Protein AF-A0A383AIS5-F1 (afdb_monomer_lite)

Foldseek 3Di:
DADPVPRDDPDDDDDDADLALVVRLVVVLVRQVVVCVVVVHDDQEDEAEAAADDDQQQQGCDHPVRRSSRRPNNQVSNCVSNVHHYTYD

Organism: NCBI:txid408172

Structure (mmCIF, N/CA/C/O backbone):
data_AF-A0A383AIS5-F1
#
_entry.id   AF-A0A383AIS5-F1
#
loop_
_atom_site.group_PDB
_atom_site.id
_atom_site.type_symbol
_atom_site.label_atom_id
_atom_site.label_alt_id
_atom_site.label_comp_id
_atom_site.label_asym_id
_atom_site.label_entity_id
_atom_site.label_seq_id
_atom_site.pdbx_PDB_ins_code
_atom_site.Cartn_x
_atom_site.Cartn_y
_atom_site.Cartn_z
_atom_site.occupancy
_atom_site.B_iso_or_equiv
_atom_site.auth_seq_id
_atom_site.auth_comp_id
_atom_site.auth_asym_id
_atom_site.auth_atom_id
_atom_site.pdbx_PDB_model_num
ATOM 1 N N . MET A 1 1 ? -3.080 6.464 10.138 1.00 89.69 1 MET A N 1
ATOM 2 C CA . MET A 1 1 ? -4.282 5.625 10.269 1.00 89.69 1 MET A CA 1
ATOM 3 C C . MET A 1 1 ? -5.497 6.517 10.420 1.00 89.69 1 MET A C 1
ATOM 5 O O . MET A 1 1 ? -5.392 7.553 11.066 1.00 89.69 1 MET A O 1
ATOM 9 N N . VAL A 1 2 ? -6.605 6.144 9.786 1.00 92.75 2 VAL A N 1
ATOM 10 C CA . VAL A 1 2 ? -7.876 6.867 9.883 1.00 92.75 2 VAL A CA 1
ATOM 11 C C . VAL A 1 2 ? -8.902 5.941 10.516 1.00 92.75 2 VAL A C 1
ATOM 13 O O . VAL A 1 2 ? -9.025 4.795 10.089 1.00 92.75 2 VAL A O 1
ATOM 16 N N . GLU A 1 3 ? -9.622 6.424 11.522 1.00 92.94 3 GLU A N 1
ATOM 17 C CA . GLU A 1 3 ? -10.750 5.694 12.087 1.00 92.94 3 GLU A CA 1
ATOM 18 C C . GLU A 1 3 ? -11.980 5.844 11.185 1.00 92.94 3 GLU A C 1
ATOM 20 O O . GLU A 1 3 ? -12.424 6.949 10.877 1.00 92.94 3 GLU A O 1
ATOM 25 N N . VAL A 1 4 ? -12.549 4.717 10.756 1.00 88.81 4 VAL A N 1
ATOM 26 C CA . VAL A 1 4 ? -13.609 4.691 9.733 1.00 88.81 4 VAL A CA 1
ATOM 27 C C . VAL A 1 4 ? -14.913 5.326 10.225 1.00 88.81 4 VAL A C 1
ATOM 29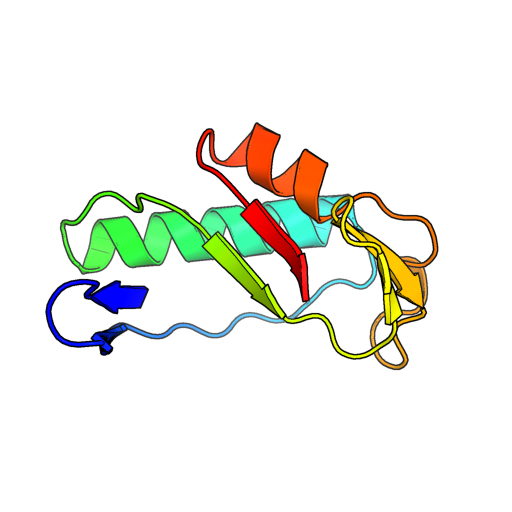 O O . VAL A 1 4 ? -15.629 5.946 9.443 1.00 88.81 4 VAL A O 1
ATOM 32 N N . ALA A 1 5 ? -15.234 5.194 11.514 1.00 90.75 5 ALA A N 1
ATOM 33 C CA . ALA A 1 5 ? -16.484 5.712 12.069 1.00 90.75 5 ALA A CA 1
ATOM 34 C C . ALA A 1 5 ? -16.520 7.250 12.125 1.00 90.75 5 ALA A C 1
ATOM 36 O O . ALA A 1 5 ? -17.580 7.853 11.962 1.00 90.75 5 ALA A O 1
ATOM 37 N N . THR A 1 6 ? -15.367 7.876 12.356 1.00 93.75 6 THR A N 1
ATOM 38 C CA . THR A 1 6 ? -15.235 9.313 12.640 1.00 93.75 6 THR A CA 1
ATOM 39 C C . THR A 1 6 ? -14.539 10.080 11.517 1.00 93.75 6 THR A C 1
ATOM 41 O O . THR A 1 6 ? -14.681 11.298 11.430 1.00 93.75 6 THR A O 1
ATOM 44 N N . ASN A 1 7 ? -13.832 9.379 10.624 1.00 91.69 7 ASN A N 1
ATOM 45 C CA . ASN A 1 7 ? -12.887 9.932 9.649 1.00 91.69 7 ASN A CA 1
ATOM 46 C C . ASN A 1 7 ? -11.741 10.731 10.293 1.00 91.69 7 ASN A C 1
ATOM 48 O O . ASN A 1 7 ? -11.148 11.605 9.656 1.00 91.69 7 ASN A O 1
ATOM 52 N N . GLU A 1 8 ? -11.414 10.440 11.552 1.00 95.44 8 GLU A N 1
ATOM 53 C CA . GLU A 1 8 ? -10.326 11.098 12.267 1.00 95.44 8 GLU A CA 1
ATOM 54 C C . GLU A 1 8 ? -8.982 10.416 11.986 1.00 95.44 8 GLU A C 1
ATOM 56 O O . GLU A 1 8 ? -8.885 9.191 11.918 1.00 95.44 8 GLU A O 1
ATOM 61 N N . VAL A 1 9 ? -7.919 11.211 11.838 1.00 95.88 9 VAL A N 1
ATOM 62 C CA . VAL A 1 9 ? -6.549 10.689 11.770 1.00 95.88 9 VAL A CA 1
ATOM 63 C C . VAL A 1 9 ? -6.074 10.382 13.188 1.00 95.88 9 VAL A C 1
ATOM 65 O O . VAL A 1 9 ? -5.703 11.294 13.921 1.00 95.88 9 VAL A O 1
ATOM 68 N N . VAL A 1 10 ? -6.047 9.101 13.549 1.00 95.75 10 VAL A N 1
ATOM 69 C CA . VAL A 1 10 ? -5.691 8.637 14.904 1.00 95.75 10 VAL A CA 1
ATOM 70 C C . VAL A 1 10 ? -4.191 8.397 15.105 1.00 95.75 10 VAL A C 1
ATOM 72 O O . VAL A 1 10 ? -3.720 8.388 16.236 1.00 95.75 10 VAL A O 1
ATOM 75 N N . ASP A 1 11 ? -3.426 8.222 14.022 1.00 96.38 11 ASP A N 1
ATOM 76 C CA . ASP A 1 11 ? -1.959 8.119 14.070 1.00 96.38 11 ASP A CA 1
ATOM 77 C C . ASP A 1 11 ? -1.328 8.487 12.714 1.00 96.38 11 ASP A C 1
ATOM 79 O O . ASP A 1 11 ? -1.975 8.385 11.661 1.00 96.38 11 ASP A O 1
ATOM 83 N N . ARG A 1 12 ? -0.059 8.901 12.712 1.00 96.44 12 ARG A N 1
ATOM 84 C CA . ARG A 1 12 ? 0.719 9.251 11.520 1.00 96.44 12 ARG A CA 1
ATOM 85 C C . ARG A 1 12 ? 2.190 8.901 11.712 1.00 96.44 12 ARG A C 1
ATOM 87 O O . ARG A 1 12 ? 2.797 9.243 12.717 1.00 96.44 12 ARG A O 1
ATOM 94 N N . GLU A 1 13 ? 2.785 8.371 10.652 1.00 95.69 13 GLU A N 1
ATOM 95 C CA . GLU A 1 13 ? 4.220 8.133 10.560 1.00 95.69 13 GLU A CA 1
ATOM 96 C C . GLU A 1 13 ? 4.747 8.555 9.188 1.00 95.69 13 GLU A C 1
ATOM 98 O O . GLU A 1 13 ? 3.988 8.645 8.221 1.00 95.69 13 GLU A O 1
ATOM 103 N N . VAL A 1 14 ? 6.043 8.859 9.121 1.00 95.44 14 VAL A N 1
ATOM 104 C CA . VAL A 1 14 ? 6.737 9.242 7.893 1.00 95.44 14 VAL A CA 1
ATOM 105 C C . VAL A 1 14 ? 8.030 8.446 7.798 1.00 95.44 14 VAL A C 1
ATOM 107 O O . VAL A 1 14 ? 8.798 8.396 8.754 1.00 95.44 14 VAL A O 1
ATOM 110 N N . SER A 1 15 ? 8.284 7.884 6.619 1.00 94.62 15 SER A N 1
ATOM 111 C CA . SER A 1 15 ? 9.554 7.256 6.262 1.00 94.62 15 SER A CA 1
ATOM 112 C C . SER A 1 15 ? 10.034 7.776 4.907 1.00 94.62 15 SER A C 1
ATOM 114 O O . SER A 1 15 ? 9.253 8.325 4.123 1.00 94.62 15 SER A O 1
ATOM 116 N N . SER A 1 16 ? 11.328 7.626 4.635 1.00 91.88 16 SER A N 1
ATOM 117 C CA . SER A 1 16 ? 11.899 7.873 3.312 1.00 91.88 16 SER A CA 1
ATOM 118 C C . SER A 1 16 ? 11.334 6.883 2.295 1.00 91.88 16 SER A C 1
ATOM 120 O O . SER A 1 16 ? 11.211 5.697 2.592 1.00 91.88 16 SER A O 1
ATOM 122 N N . SER A 1 17 ? 11.045 7.352 1.084 1.00 86.50 17 SER A N 1
ATOM 123 C CA . SER A 1 17 ? 10.665 6.481 -0.031 1.00 86.50 17 SER A CA 1
ATOM 124 C C . SER A 1 17 ? 11.898 5.998 -0.794 1.00 86.50 17 SER A C 1
ATOM 126 O O . SER A 1 17 ? 12.869 6.737 -0.961 1.00 86.50 17 SER A O 1
ATOM 128 N N . SER A 1 18 ? 11.838 4.751 -1.259 1.00 89.31 18 SER A N 1
ATOM 129 C CA . SER A 1 18 ? 12.748 4.210 -2.268 1.00 89.31 18 SER A CA 1
ATOM 130 C C . SER A 1 18 ? 12.125 4.368 -3.654 1.00 89.31 18 SER A C 1
ATOM 132 O O . SER A 1 18 ? 10.906 4.274 -3.793 1.00 89.31 18 SER A O 1
ATOM 134 N N . ASP A 1 19 ? 12.962 4.570 -4.671 1.00 88.94 19 ASP A N 1
ATOM 135 C CA . ASP A 1 19 ? 12.556 4.498 -6.083 1.00 88.94 19 ASP A CA 1
ATOM 136 C C . ASP A 1 19 ? 12.583 3.054 -6.632 1.00 88.94 19 ASP A C 1
ATOM 138 O O . ASP A 1 19 ? 12.250 2.792 -7.784 1.00 88.94 19 ASP A O 1
ATOM 142 N N . ASP A 1 20 ? 12.974 2.095 -5.791 1.00 94.56 20 ASP A N 1
ATOM 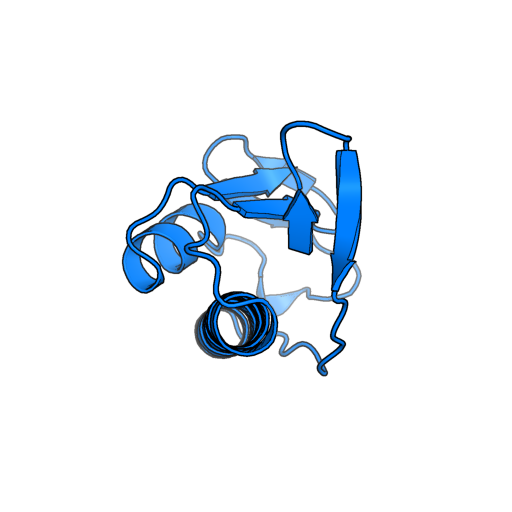143 C CA . ASP A 1 20 ? 12.862 0.664 -6.057 1.00 94.56 20 ASP A CA 1
ATOM 144 C C . ASP A 1 20 ? 11.514 0.137 -5.545 1.00 94.56 20 ASP A C 1
ATOM 146 O O . ASP A 1 20 ? 11.204 0.251 -4.356 1.00 94.56 20 ASP A O 1
ATOM 150 N N . GLY A 1 21 ? 10.719 -0.437 -6.450 1.00 94.12 21 GLY A N 1
ATOM 151 C CA . GLY A 1 21 ? 9.359 -0.905 -6.176 1.00 94.12 21 GLY A CA 1
ATOM 152 C C . GLY A 1 21 ? 9.255 -1.887 -5.002 1.00 94.12 21 GLY A C 1
ATOM 153 O O . GLY A 1 21 ? 8.514 -1.594 -4.063 1.00 94.12 21 GLY A O 1
ATOM 154 N N . PRO A 1 22 ? 9.995 -3.010 -5.003 1.00 96.19 22 PRO A N 1
ATOM 155 C CA . PRO A 1 22 ? 9.987 -3.964 -3.893 1.00 96.19 22 PRO A CA 1
ATOM 156 C C . PRO A 1 22 ? 10.370 -3.330 -2.550 1.00 96.19 22 PRO A C 1
ATOM 158 O O . PRO A 1 22 ? 9.635 -3.457 -1.573 1.00 96.19 22 PRO A O 1
ATOM 161 N N . THR A 1 23 ? 11.456 -2.551 -2.511 1.00 96.69 23 THR A N 1
ATOM 162 C CA . THR A 1 23 ? 11.883 -1.854 -1.284 1.00 96.69 23 THR A CA 1
ATOM 163 C C . THR A 1 23 ? 10.812 -0.880 -0.779 1.00 96.69 23 THR A C 1
ATOM 165 O O . THR A 1 23 ? 10.618 -0.706 0.430 1.00 96.69 23 THR A O 1
ATOM 168 N N . LEU A 1 24 ? 10.105 -0.213 -1.695 1.00 95.94 24 LEU A N 1
ATOM 169 C CA . LEU A 1 24 ? 9.006 0.677 -1.345 1.00 95.94 24 LEU A CA 1
ATOM 170 C C . LEU A 1 24 ? 7.818 -0.097 -0.762 1.00 95.94 24 LEU A C 1
ATOM 172 O O . LEU A 1 24 ? 7.253 0.354 0.233 1.00 95.94 24 LEU A O 1
ATOM 176 N N . VAL A 1 25 ? 7.461 -1.250 -1.332 1.00 97.62 25 VAL A N 1
ATOM 177 C CA . VAL A 1 25 ? 6.395 -2.118 -0.805 1.00 97.62 25 VAL A CA 1
ATOM 178 C C . VAL A 1 25 ? 6.718 -2.561 0.618 1.00 97.62 25 VAL A C 1
ATOM 180 O O . VAL A 1 25 ? 5.882 -2.373 1.500 1.00 97.62 25 VAL A O 1
ATOM 183 N N . ASP A 1 26 ? 7.943 -3.024 0.873 1.00 97.75 26 ASP A N 1
ATOM 184 C CA . ASP A 1 26 ? 8.386 -3.400 2.221 1.00 97.75 26 ASP A CA 1
ATOM 185 C C . ASP A 1 26 ? 8.287 -2.220 3.197 1.00 97.75 26 ASP A C 1
ATOM 187 O O . ASP A 1 26 ? 7.818 -2.353 4.329 1.00 97.75 26 ASP A O 1
ATOM 191 N N . THR A 1 27 ? 8.695 -1.029 2.756 1.00 97.56 27 THR A N 1
ATOM 192 C CA . THR A 1 27 ? 8.620 0.186 3.579 1.00 97.56 27 THR A CA 1
ATOM 193 C C . THR A 1 27 ? 7.170 0.536 3.920 1.00 97.56 27 THR A C 1
ATOM 195 O O . THR A 1 27 ? 6.861 0.827 5.075 1.00 97.56 27 THR A O 1
ATOM 198 N N . LEU A 1 28 ? 6.267 0.489 2.938 1.00 97.38 28 LEU A N 1
ATOM 199 C CA . LEU A 1 28 ? 4.846 0.779 3.133 1.00 97.38 28 LEU A CA 1
ATOM 200 C C . LEU A 1 28 ? 4.174 -0.267 4.026 1.00 97.38 28 LEU A C 1
ATOM 202 O O . LEU A 1 28 ? 3.411 0.106 4.916 1.00 97.38 28 LEU A O 1
ATOM 206 N N . ALA A 1 29 ? 4.478 -1.550 3.831 1.00 97.81 29 ALA A N 1
ATOM 207 C CA . ALA A 1 29 ? 3.922 -2.624 4.641 1.00 97.81 29 ALA A CA 1
ATOM 208 C C . ALA A 1 29 ? 4.316 -2.468 6.118 1.00 97.81 29 ALA A C 1
ATOM 210 O O . ALA A 1 29 ? 3.456 -2.508 6.999 1.00 97.81 29 ALA A O 1
ATOM 211 N N . ASN A 1 30 ? 5.592 -2.173 6.385 1.00 97.50 30 ASN A N 1
ATOM 212 C CA . ASN A 1 30 ? 6.085 -1.921 7.740 1.00 97.50 30 ASN A CA 1
ATOM 213 C C . ASN A 1 30 ? 5.409 -0.710 8.401 1.00 97.50 30 ASN A C 1
ATOM 215 O O . ASN A 1 30 ? 5.069 -0.770 9.582 1.00 97.50 30 ASN A O 1
ATOM 219 N N . LEU A 1 31 ? 5.164 0.371 7.651 1.00 97.44 31 LEU A N 1
ATOM 220 C CA . LEU A 1 31 ? 4.426 1.530 8.165 1.00 97.44 31 LEU A CA 1
ATOM 221 C C . LEU A 1 31 ? 2.985 1.170 8.541 1.00 97.44 31 LEU A C 1
ATOM 223 O O . LEU A 1 31 ? 2.488 1.616 9.574 1.00 97.44 31 LEU A O 1
ATOM 227 N N . VAL A 1 32 ? 2.303 0.372 7.717 1.00 97.44 32 VAL A N 1
ATOM 228 C CA . VAL A 1 32 ? 0.923 -0.056 7.986 1.00 97.44 32 VAL A CA 1
ATOM 229 C C . VAL A 1 32 ? 0.854 -0.922 9.244 1.00 97.44 32 VAL A C 1
ATOM 231 O O . VAL A 1 32 ? 0.029 -0.643 10.114 1.00 97.44 32 VAL A O 1
ATOM 234 N N . VAL A 1 33 ? 1.744 -1.911 9.373 1.00 96.38 33 VAL A N 1
ATOM 235 C CA . VAL A 1 33 ? 1.834 -2.766 10.569 1.00 96.38 33 VAL A CA 1
ATOM 236 C C . VAL A 1 33 ? 2.137 -1.924 11.811 1.00 96.38 33 VAL A C 1
ATOM 238 O O . VAL A 1 33 ? 1.411 -2.006 12.798 1.00 96.38 33 VAL A O 1
ATOM 241 N N . GLY A 1 34 ? 3.128 -1.030 11.737 1.00 96.94 34 GLY A N 1
ATOM 242 C CA . GLY A 1 34 ? 3.501 -0.164 12.858 1.00 96.94 34 GLY A CA 1
ATOM 243 C C . GLY A 1 34 ? 2.373 0.764 13.324 1.00 96.94 34 GLY A C 1
ATOM 244 O O . GLY A 1 34 ? 2.206 0.977 14.526 1.00 96.94 34 GLY A O 1
ATOM 245 N N . LEU A 1 35 ? 1.566 1.292 12.398 1.00 96.75 35 LEU A N 1
ATOM 246 C CA . LEU A 1 35 ? 0.376 2.087 12.725 1.00 96.75 35 LEU A CA 1
ATOM 247 C C . LEU A 1 35 ? -0.699 1.249 13.440 1.00 96.75 35 LEU A C 1
ATOM 249 O O . LEU A 1 35 ? -1.314 1.730 14.395 1.00 96.75 35 LEU A O 1
ATOM 253 N N . GLY A 1 36 ? -0.929 0.012 12.993 1.00 95.62 36 GLY A N 1
ATOM 254 C CA . GLY A 1 36 ? -1.867 -0.910 13.642 1.00 95.62 36 GLY A CA 1
ATOM 255 C C . GLY A 1 36 ? -1.433 -1.251 15.068 1.00 95.62 36 GLY A C 1
ATOM 256 O O . GLY A 1 36 ? -2.199 -1.068 16.016 1.00 95.62 36 GLY A O 1
ATOM 257 N N . ASP A 1 37 ? -0.162 -1.620 15.240 1.00 95.94 37 ASP A N 1
ATOM 258 C CA . ASP A 1 37 ? 0.411 -1.990 16.537 1.00 95.94 37 ASP A CA 1
ATOM 259 C C . ASP A 1 37 ? 0.327 -0.853 17.564 1.00 95.94 37 ASP A C 1
ATOM 261 O O . ASP A 1 37 ? -0.063 -1.071 18.713 1.00 95.94 37 ASP A O 1
ATOM 265 N N . ARG A 1 38 ? 0.651 0.387 17.168 1.00 95.50 38 ARG A N 1
ATOM 266 C CA . ARG A 1 38 ? 0.615 1.546 18.080 1.00 95.50 38 ARG A CA 1
ATOM 267 C C . ARG A 1 38 ? -0.788 1.957 18.490 1.00 95.50 38 ARG A C 1
ATOM 269 O O . ARG A 1 38 ? -0.976 2.470 19.591 1.00 95.50 38 ARG A O 1
ATOM 276 N N . THR A 1 39 ? -1.756 1.774 17.601 1.00 93.69 39 THR A N 1
ATOM 277 C CA . THR A 1 39 ? -3.151 2.126 17.875 1.00 93.69 39 THR A CA 1
ATOM 278 C C . THR A 1 39 ? -3.919 0.978 18.525 1.00 93.69 39 THR A C 1
ATOM 280 O O . THR A 1 39 ? -5.014 1.213 19.028 1.00 93.69 39 THR A O 1
ATOM 283 N N . GLY A 1 40 ? -3.367 -0.241 18.538 1.00 93.19 40 GLY A N 1
ATOM 284 C CA . GLY A 1 40 ? -4.045 -1.443 19.021 1.00 93.19 40 GLY A CA 1
ATOM 285 C C . GLY A 1 40 ? -5.192 -1.899 18.116 1.00 93.19 40 GLY A C 1
ATOM 286 O O . GLY A 1 40 ? -6.100 -2.582 18.590 1.00 93.19 40 GLY A O 1
ATOM 287 N N . HIS A 1 41 ? -5.178 -1.505 16.840 1.00 91.06 41 HIS A N 1
ATOM 288 C CA . HIS A 1 41 ? -6.235 -1.797 15.876 1.00 91.06 41 HIS A CA 1
ATOM 289 C C . HIS A 1 41 ? -5.708 -2.603 14.688 1.00 91.06 41 HIS A C 1
ATOM 291 O O . HIS A 1 41 ? -4.592 -2.401 14.215 1.00 91.06 41 HIS A O 1
ATOM 297 N N . GLU A 1 42 ? -6.562 -3.468 14.150 1.00 91.94 42 GLU A N 1
ATOM 298 C CA . GLU A 1 42 ? -6.312 -4.142 12.879 1.00 91.94 42 GLU A CA 1
ATOM 299 C C . GLU A 1 42 ? -6.648 -3.208 11.707 1.00 91.94 42 GLU A C 1
ATOM 301 O O . GLU A 1 42 ? -7.675 -2.521 11.702 1.00 91.94 42 GLU A O 1
ATOM 306 N N . VAL A 1 43 ? -5.780 -3.171 10.696 1.00 96.12 43 VAL A N 1
ATOM 307 C CA . VAL A 1 43 ? -5.992 -2.352 9.498 1.00 96.12 43 VAL A CA 1
ATOM 308 C C . VAL A 1 43 ? -6.886 -3.113 8.526 1.00 96.12 43 VAL A C 1
ATOM 310 O O . VAL A 1 43 ? -6.480 -4.127 7.982 1.00 96.12 43 VAL A O 1
ATOM 313 N N . ALA A 1 44 ? -8.092 -2.608 8.264 1.00 96.62 44 ALA A N 1
ATOM 314 C CA . ALA A 1 44 ? -9.051 -3.297 7.394 1.00 96.62 44 ALA A CA 1
ATOM 315 C C . ALA A 1 44 ? -8.799 -3.101 5.884 1.00 96.62 44 ALA A C 1
ATOM 317 O O . ALA A 1 44 ? -9.252 -3.911 5.079 1.00 96.62 44 ALA A O 1
ATOM 318 N N . ALA A 1 45 ? -8.146 -2.004 5.486 1.00 97.38 45 ALA A N 1
ATOM 319 C CA . ALA A 1 45 ? -7.843 -1.664 4.093 1.00 97.38 45 ALA A CA 1
ATOM 320 C C . ALA A 1 45 ? -6.801 -0.536 4.013 1.00 97.38 45 ALA A C 1
ATOM 322 O O . ALA A 1 45 ? -6.618 0.221 4.970 1.00 97.38 45 ALA A O 1
ATOM 323 N N . VAL A 1 46 ? -6.176 -0.373 2.843 1.00 97.81 46 VAL A N 1
ATOM 324 C CA . VAL A 1 46 ? -5.216 0.704 2.562 1.00 97.81 46 VAL A CA 1
ATOM 325 C C . VAL A 1 46 ? -5.626 1.493 1.319 1.00 97.81 46 VAL A C 1
ATOM 327 O O . VAL A 1 46 ? -5.844 0.940 0.242 1.00 97.81 46 VAL A O 1
ATOM 330 N N . GLY A 1 47 ? -5.685 2.817 1.462 1.00 96.56 47 GLY A N 1
ATOM 331 C CA . GLY A 1 47 ? -5.699 3.752 0.339 1.00 96.56 47 GLY A CA 1
ATOM 332 C C . GLY A 1 47 ? -4.300 4.321 0.123 1.00 96.56 47 GLY A C 1
ATOM 333 O O . GLY A 1 47 ? -3.735 4.912 1.044 1.00 96.56 47 GLY A O 1
ATOM 334 N N . LEU A 1 48 ? -3.749 4.154 -1.077 1.00 95.94 48 LEU A N 1
ATOM 335 C CA . LEU A 1 48 ? -2.424 4.639 -1.451 1.00 95.94 48 LEU A CA 1
ATOM 336 C C . LEU A 1 48 ? -2.540 5.744 -2.503 1.00 95.94 48 LEU A C 1
ATOM 338 O O . LEU A 1 48 ? -2.950 5.496 -3.633 1.00 95.94 48 LEU A O 1
ATOM 342 N N . GLY A 1 49 ? -2.139 6.958 -2.135 1.00 93.25 49 GLY A N 1
ATOM 343 C CA . GLY A 1 49 ? -1.975 8.049 -3.092 1.00 93.25 49 GLY A CA 1
ATOM 344 C C . GLY A 1 49 ? -0.583 8.017 -3.714 1.00 93.25 49 GLY A C 1
ATOM 345 O O . GLY A 1 49 ? 0.408 8.041 -2.979 1.00 93.25 49 GLY A O 1
ATOM 346 N N . VAL A 1 50 ? -0.492 8.009 -5.044 1.00 90.62 50 VAL A N 1
ATOM 347 C CA . VAL A 1 50 ? 0.788 8.122 -5.760 1.00 90.62 50 VAL A CA 1
ATOM 348 C C . VAL A 1 50 ? 0.796 9.417 -6.558 1.00 90.62 50 VAL A C 1
ATOM 350 O O . VAL A 1 50 ? -0.044 9.641 -7.423 1.00 90.62 50 VAL A O 1
ATOM 353 N N . ALA A 1 51 ? 1.778 10.283 -6.304 1.00 89.75 51 ALA A N 1
ATOM 354 C CA . ALA A 1 51 ? 1.973 11.455 -7.148 1.00 89.75 51 ALA A CA 1
ATOM 355 C C . ALA A 1 51 ? 2.320 10.993 -8.571 1.00 89.75 51 ALA A C 1
ATOM 357 O O . ALA A 1 51 ? 3.352 10.359 -8.772 1.00 89.75 51 ALA A O 1
ATOM 358 N N . GLY A 1 52 ? 1.472 11.313 -9.548 1.00 89.25 52 GLY A N 1
ATOM 359 C CA . GLY A 1 52 ? 1.665 10.923 -10.942 1.00 89.25 52 GLY A CA 1
ATOM 360 C C . GLY A 1 52 ? 0.418 10.293 -11.554 1.00 89.25 52 GLY A C 1
ATOM 361 O O . GLY A 1 52 ? -0.699 10.709 -11.261 1.00 89.25 52 GLY A O 1
ATOM 362 N N . LEU A 1 53 ? 0.623 9.330 -12.452 1.00 90.00 53 LEU A N 1
ATOM 363 C CA . LEU A 1 53 ? -0.440 8.596 -13.128 1.00 90.00 53 LEU A CA 1
ATOM 364 C C . LEU A 1 53 ? -0.373 7.125 -12.726 1.00 90.00 53 LEU A C 1
ATOM 366 O O . LEU A 1 53 ? 0.552 6.412 -13.120 1.00 90.00 53 LEU A O 1
ATOM 370 N N . ALA A 1 54 ? -1.385 6.667 -11.999 1.00 91.62 54 ALA A N 1
ATOM 371 C CA . ALA A 1 54 ? -1.617 5.259 -11.716 1.00 91.62 54 ALA A CA 1
ATOM 372 C C . ALA A 1 54 ? -2.883 4.776 -12.435 1.00 91.62 54 ALA A C 1
ATOM 374 O O . ALA A 1 54 ? -3.858 5.511 -12.596 1.00 91.62 54 ALA A O 1
ATOM 375 N N . HIS A 1 55 ? -2.869 3.530 -12.894 1.00 92.44 55 HIS A N 1
ATOM 376 C CA . HIS A 1 55 ? -4.071 2.866 -13.378 1.00 92.44 55 HIS A CA 1
ATOM 377 C C . HIS A 1 55 ? -4.856 2.283 -12.200 1.00 92.44 55 HIS A C 1
ATOM 379 O O . HIS A 1 55 ? -4.275 1.852 -11.207 1.00 92.44 55 HIS A O 1
ATOM 385 N N . ARG A 1 56 ? -6.178 2.151 -12.354 1.00 90.25 56 ARG A N 1
ATOM 386 C CA . ARG A 1 56 ? -7.082 1.518 -11.370 1.00 90.25 56 ARG A CA 1
ATOM 387 C C . ARG A 1 56 ? -6.704 0.086 -10.963 1.00 90.25 56 ARG A C 1
ATOM 389 O O . ARG A 1 56 ? -7.234 -0.421 -9.988 1.00 90.25 56 ARG A O 1
ATOM 396 N N . SER A 1 57 ? -5.829 -0.581 -11.719 1.00 91.88 57 SER A N 1
ATOM 397 C CA . SER A 1 57 ? -5.266 -1.886 -11.343 1.00 91.88 57 SER A CA 1
ATOM 398 C C . SER A 1 57 ? -4.177 -1.791 -10.271 1.00 91.88 57 SER A C 1
ATOM 400 O O . SER A 1 57 ? -3.654 -2.823 -9.873 1.00 91.88 57 SER A O 1
ATOM 402 N N . GLY A 1 58 ? -3.781 -0.584 -9.859 1.00 93.06 58 GLY A N 1
ATOM 403 C CA . GLY A 1 58 ? -2.674 -0.360 -8.933 1.00 93.06 58 GLY A CA 1
ATOM 404 C C . GLY A 1 58 ? -1.291 -0.360 -9.585 1.00 93.06 58 GLY A C 1
ATOM 405 O O . GLY A 1 58 ? -0.299 -0.486 -8.878 1.00 93.06 58 GLY A O 1
ATOM 406 N N . VAL A 1 59 ? -1.211 -0.227 -10.915 1.00 95.88 59 VAL A N 1
ATOM 407 C CA . VAL A 1 59 ? 0.061 -0.091 -11.648 1.00 95.88 59 VAL A CA 1
ATOM 408 C C . VAL A 1 59 ? 0.387 1.386 -11.833 1.00 95.88 59 VAL A C 1
ATOM 410 O O . VAL A 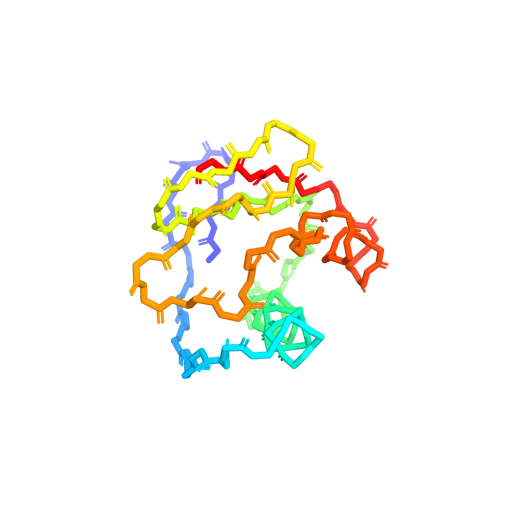1 59 ? 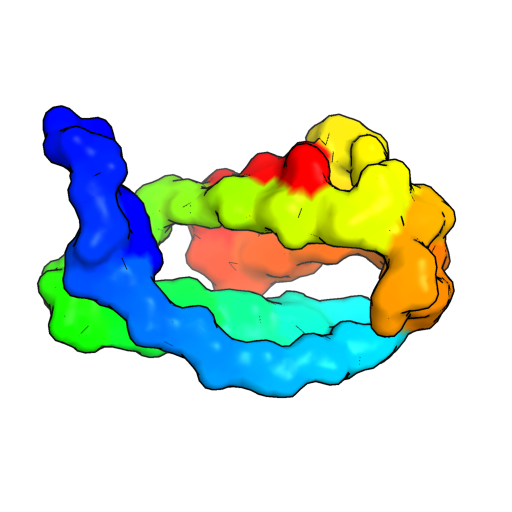-0.447 2.141 -12.339 1.00 95.88 59 VAL A O 1
ATOM 413 N N . VAL A 1 60 ? 1.600 1.795 -11.467 1.00 93.81 60 VAL A N 1
ATOM 414 C CA . VAL A 1 60 ? 2.082 3.166 -11.677 1.00 93.81 60 VAL A CA 1
ATOM 415 C C . VAL A 1 60 ? 2.583 3.290 -13.112 1.00 93.81 60 VAL A C 1
ATOM 417 O O . VAL A 1 60 ? 3.519 2.612 -13.508 1.00 93.81 60 VAL A O 1
ATOM 420 N N . HIS A 1 61 ? 1.978 4.149 -13.926 1.00 92.75 61 HIS A N 1
ATOM 421 C CA . HIS A 1 61 ? 2.483 4.440 -15.272 1.00 92.75 61 HIS A CA 1
ATOM 422 C C . HIS A 1 61 ? 3.580 5.500 -15.241 1.00 92.75 61 HIS A C 1
ATOM 424 O O . HIS A 1 61 ? 4.545 5.428 -16.002 1.00 92.75 61 HIS A O 1
ATOM 430 N N . TYR A 1 62 ? 3.432 6.481 -14.357 1.00 91.69 62 TYR A N 1
ATOM 431 C CA . TYR A 1 62 ? 4.358 7.593 -14.226 1.00 91.69 62 TYR A CA 1
ATOM 432 C C . TYR A 1 62 ? 4.326 8.143 -12.802 1.00 91.69 62 TYR A C 1
ATOM 434 O O . TYR A 1 62 ? 3.246 8.325 -12.249 1.00 91.69 62 TYR A O 1
ATOM 442 N N . SER A 1 63 ? 5.491 8.474 -12.249 1.00 91.00 63 SER A N 1
ATOM 443 C CA . SER A 1 63 ? 5.628 9.270 -11.029 1.00 91.00 63 SER A CA 1
ATOM 444 C C . SER A 1 63 ? 6.791 10.249 -11.207 1.00 91.00 63 SER A C 1
ATOM 446 O O . SER A 1 63 ? 7.892 9.814 -11.547 1.00 91.00 63 SER A O 1
ATOM 448 N N . PRO A 1 64 ? 6.590 11.565 -11.002 1.00 89.06 64 PRO A N 1
ATOM 449 C CA . PRO A 1 64 ? 7.651 12.554 -11.178 1.00 89.06 64 PRO A CA 1
ATOM 450 C C . PRO A 1 64 ? 8.765 12.412 -10.137 1.00 89.06 64 PRO A C 1
ATOM 452 O O . PRO A 1 64 ? 9.900 12.786 -10.412 1.00 89.06 64 PRO A O 1
ATOM 455 N N . ASN A 1 65 ? 8.443 11.883 -8.954 1.00 89.25 65 ASN A N 1
ATOM 456 C CA . ASN A 1 65 ? 9.383 11.769 -7.838 1.00 89.25 65 ASN A CA 1
ATOM 457 C C . ASN A 1 65 ? 9.960 10.358 -7.687 1.00 89.25 65 ASN A C 1
ATOM 459 O O . ASN A 1 65 ? 10.950 10.197 -6.984 1.00 89.25 65 ASN A O 1
ATOM 463 N N . LEU A 1 66 ? 9.330 9.359 -8.314 1.00 89.62 66 LEU A N 1
ATOM 464 C CA . LEU A 1 66 ? 9.721 7.951 -8.247 1.00 89.62 66 LEU A CA 1
ATOM 465 C C . LEU A 1 66 ? 9.706 7.333 -9.664 1.00 89.62 66 LEU A C 1
ATOM 467 O O . LEU A 1 66 ? 8.801 6.559 -9.999 1.00 89.62 66 LEU A O 1
ATOM 471 N N . PRO A 1 67 ? 10.636 7.738 -10.552 1.00 90.00 67 PRO A N 1
ATOM 472 C CA . PRO A 1 67 ? 10.657 7.288 -11.944 1.00 90.00 67 PRO A CA 1
ATOM 473 C C . PRO A 1 67 ? 10.883 5.774 -12.109 1.00 90.00 67 PRO A C 1
ATOM 475 O O . PRO A 1 67 ? 10.411 5.204 -13.095 1.00 90.00 67 PRO A O 1
ATOM 478 N N . GLY A 1 68 ? 11.545 5.113 -11.157 1.00 92.06 68 GLY A N 1
ATOM 479 C CA . GLY A 1 68 ? 11.750 3.664 -11.107 1.00 92.06 68 GLY A CA 1
ATOM 480 C C . GLY A 1 68 ? 10.468 2.850 -10.912 1.00 92.06 68 GLY A C 1
ATOM 481 O O . GLY A 1 68 ? 10.453 1.655 -11.199 1.00 92.06 68 GLY A O 1
ATOM 482 N N . LEU A 1 69 ? 9.356 3.490 -10.531 1.00 92.44 69 LEU A N 1
ATOM 483 C CA . LEU A 1 69 ? 8.050 2.833 -10.415 1.00 92.44 69 LEU A CA 1
ATOM 484 C C . LEU A 1 69 ? 7.279 2.723 -11.733 1.00 92.44 69 LEU A C 1
ATOM 486 O O . LEU A 1 69 ? 6.177 2.177 -11.740 1.00 92.44 69 LEU A O 1
ATOM 490 N N . SER A 1 70 ? 7.788 3.247 -12.850 1.00 93.62 70 SER A N 1
ATOM 491 C CA . SER A 1 70 ? 7.065 3.152 -14.122 1.00 93.62 70 SER A CA 1
ATOM 492 C C . SER A 1 70 ? 6.862 1.687 -14.537 1.00 93.62 70 SER A C 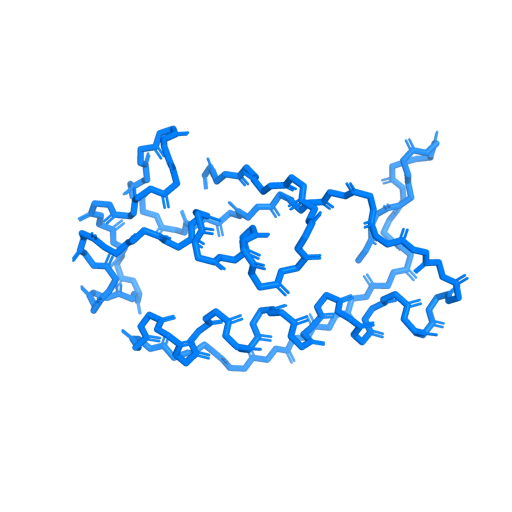1
ATOM 494 O O . SER A 1 70 ? 7.809 0.927 -14.715 1.00 93.62 70 SER A O 1
ATOM 496 N N . GLY A 1 71 ? 5.599 1.287 -14.680 1.00 93.94 71 GLY A N 1
ATOM 497 C CA . GLY A 1 71 ? 5.168 -0.085 -14.942 1.00 93.94 71 GLY A CA 1
ATOM 498 C C . GLY A 1 71 ? 5.067 -0.977 -13.700 1.00 93.94 71 GLY A C 1
ATOM 499 O O . GLY A 1 71 ? 4.627 -2.119 -13.832 1.00 93.94 71 GLY A O 1
ATOM 500 N N . PHE A 1 72 ? 5.427 -0.491 -12.509 1.00 96.56 72 PHE A N 1
ATOM 501 C CA . PHE A 1 72 ? 5.457 -1.302 -11.294 1.00 96.56 72 PHE A CA 1
ATOM 502 C C . PHE A 1 72 ? 4.045 -1.502 -10.696 1.00 96.56 72 PHE A C 1
ATOM 504 O O . PHE A 1 72 ? 3.304 -0.522 -10.523 1.00 96.56 72 PHE A O 1
ATOM 511 N N . PRO A 1 73 ? 3.645 -2.746 -10.361 1.00 96.81 73 PRO A N 1
ATOM 512 C CA . PRO A 1 73 ? 2.326 -3.071 -9.816 1.00 96.81 73 PRO A CA 1
ATOM 513 C C . PRO A 1 73 ? 2.243 -2.860 -8.293 1.00 96.81 73 PRO A C 1
ATOM 515 O O . PRO A 1 73 ? 1.936 -3.786 -7.549 1.00 96.81 73 PRO A O 1
ATOM 518 N N . ILE A 1 74 ? 2.471 -1.633 -7.814 1.00 96.31 74 ILE A N 1
ATOM 519 C CA . ILE A 1 74 ? 2.540 -1.338 -6.369 1.00 96.31 74 ILE A CA 1
ATOM 520 C C . ILE A 1 74 ? 1.286 -1.748 -5.581 1.00 96.31 74 ILE A C 1
ATOM 522 O O . ILE A 1 74 ? 1.400 -2.192 -4.444 1.00 96.31 74 ILE A O 1
ATOM 526 N N . GLY A 1 75 ? 0.093 -1.610 -6.168 1.00 97.31 75 GLY A N 1
ATOM 527 C CA . GLY A 1 75 ? -1.164 -1.980 -5.513 1.00 97.31 75 GLY A CA 1
ATOM 528 C C . GLY A 1 75 ? -1.259 -3.485 -5.233 1.00 97.31 75 GLY A C 1
ATOM 529 O O . GLY A 1 75 ? -1.390 -3.858 -4.069 1.00 97.31 75 GLY A O 1
ATOM 530 N N . PRO A 1 76 ? -1.180 -4.350 -6.265 1.00 98.00 76 PRO A N 1
ATOM 531 C CA . PRO A 1 76 ? -1.163 -5.802 -6.089 1.00 98.00 76 PRO A CA 1
ATOM 532 C C . PRO A 1 76 ? -0.067 -6.310 -5.146 1.00 98.00 76 PRO A C 1
ATOM 534 O O . PRO A 1 76 ? -0.374 -7.109 -4.268 1.00 98.00 76 PRO A O 1
ATOM 537 N N . GLU A 1 77 ? 1.165 -5.813 -5.280 1.00 98.25 77 GLU A N 1
ATOM 538 C CA . GLU A 1 77 ? 2.302 -6.226 -4.438 1.00 98.25 77 GLU A CA 1
ATOM 539 C C . GLU A 1 77 ? 2.061 -5.879 -2.961 1.00 98.25 77 GLU A C 1
ATOM 541 O O . GLU A 1 77 ? 2.240 -6.708 -2.071 1.00 98.25 77 GLU A O 1
ATOM 546 N N . LEU A 1 78 ? 1.572 -4.666 -2.682 1.00 98.06 78 LEU A N 1
ATOM 547 C CA . LEU A 1 78 ? 1.261 -4.248 -1.316 1.00 98.06 78 LEU A CA 1
ATOM 548 C C . LEU A 1 78 ? 0.055 -5.003 -0.739 1.00 98.06 78 LEU A C 1
ATOM 550 O O . LEU A 1 78 ? 0.030 -5.309 0.452 1.00 98.06 78 LEU A O 1
ATOM 554 N N . GLN A 1 79 ? -0.940 -5.319 -1.571 1.00 98.38 79 GLN A N 1
ATOM 555 C CA . GLN A 1 79 ? -2.087 -6.128 -1.163 1.00 98.38 79 GLN A CA 1
ATOM 556 C C . GLN A 1 79 ? -1.665 -7.551 -0.796 1.00 98.38 79 GLN A C 1
ATOM 558 O O . GLN A 1 79 ? -2.158 -8.091 0.192 1.00 98.38 79 GLN A O 1
ATOM 563 N N . GLU A 1 80 ? -0.761 -8.152 -1.569 1.00 98.12 80 GLU A N 1
ATOM 564 C CA . GLU A 1 80 ? -0.198 -9.466 -1.260 1.00 98.12 80 GLU A CA 1
ATOM 565 C C . GLU A 1 80 ? 0.590 -9.437 0.054 1.00 98.12 80 GLU A C 1
ATOM 567 O O . GLU A 1 80 ? 0.373 -10.292 0.910 1.00 98.12 80 GLU A O 1
ATOM 572 N N . ALA A 1 81 ? 1.425 -8.413 0.257 1.00 97.88 81 ALA A N 1
ATOM 573 C CA . ALA A 1 81 ? 2.224 -8.265 1.470 1.00 97.88 81 ALA A CA 1
ATOM 574 C C . ALA A 1 81 ? 1.380 -8.072 2.746 1.00 97.88 81 ALA A C 1
ATOM 576 O O . ALA A 1 81 ? 1.757 -8.554 3.813 1.00 97.88 81 ALA A O 1
ATOM 577 N N . LEU A 1 82 ? 0.249 -7.364 2.654 1.00 97.25 82 LEU A N 1
ATOM 578 C CA . LEU A 1 82 ? -0.580 -7.016 3.814 1.00 97.25 82 LEU A CA 1
ATOM 579 C C . LEU A 1 82 ? -1.785 -7.936 4.032 1.00 97.25 82 LEU A C 1
ATOM 581 O O . LEU A 1 82 ? -2.350 -7.949 5.122 1.00 97.25 82 LEU A O 1
ATOM 585 N N . GLY A 1 83 ? -2.229 -8.661 3.005 1.00 97.81 83 GLY A N 1
ATOM 586 C CA . GLY A 1 83 ? -3.424 -9.504 3.073 1.00 97.81 83 GLY A CA 1
ATOM 587 C C . GLY A 1 83 ? -4.750 -8.736 3.174 1.00 97.81 83 GLY A C 1
ATOM 588 O O . GLY A 1 83 ? -5.789 -9.350 3.415 1.00 97.81 83 GLY A O 1
ATOM 589 N N . VAL A 1 84 ? -4.743 -7.414 2.974 1.00 97.81 84 VAL A N 1
ATOM 590 C CA . VAL A 1 84 ? -5.933 -6.546 3.050 1.00 97.81 84 VAL A CA 1
ATOM 591 C C . VAL A 1 84 ? -6.105 -5.741 1.764 1.00 97.81 84 VAL A C 1
ATOM 593 O O . VAL A 1 84 ? -5.111 -5.466 1.094 1.00 97.81 84 VAL A O 1
ATOM 596 N N . PRO A 1 85 ? -7.333 -5.332 1.396 1.00 97.94 85 PRO A N 1
ATOM 597 C CA . PRO A 1 85 ? -7.575 -4.602 0.155 1.00 97.94 85 PRO A CA 1
ATOM 598 C C . PRO A 1 85 ? -6.737 -3.323 0.029 1.00 97.94 85 PRO A C 1
ATOM 600 O O . PRO A 1 85 ? -6.709 -2.502 0.952 1.00 97.94 85 PRO A O 1
ATOM 603 N N . VAL A 1 86 ? -6.125 -3.124 -1.144 1.00 98.19 86 VAL A N 1
ATOM 604 C CA . VAL A 1 86 ? -5.363 -1.909 -1.483 1.00 98.19 86 VAL A CA 1
ATOM 605 C C . VAL A 1 86 ? -5.975 -1.222 -2.700 1.00 98.19 86 VAL A C 1
ATOM 607 O O . VAL A 1 86 ? -6.169 -1.837 -3.748 1.00 98.19 86 VAL A O 1
ATOM 610 N N . VAL A 1 87 ? -6.243 0.080 -2.584 1.00 96.31 87 VAL A N 1
ATOM 611 C CA . VAL A 1 87 ? -6.689 0.930 -3.699 1.00 96.31 87 VAL A CA 1
ATOM 612 C C . VAL A 1 87 ? -5.662 2.027 -3.942 1.00 96.31 87 VAL A C 1
ATOM 614 O O . VAL A 1 87 ? -5.234 2.693 -3.001 1.00 96.31 87 VAL A O 1
ATOM 617 N N . VAL A 1 88 ? -5.292 2.229 -5.208 1.00 95.06 88 VAL A N 1
ATOM 618 C CA . VAL A 1 88 ? -4.325 3.253 -5.632 1.00 95.06 88 VAL A CA 1
ATOM 619 C C . VAL A 1 88 ? -5.038 4.367 -6.397 1.00 95.06 88 VAL A C 1
ATOM 621 O O . VAL A 1 88 ? -5.874 4.072 -7.258 1.00 95.06 88 VAL A O 1
ATOM 624 N N . GLY A 1 89 ? -4.698 5.623 -6.095 1.00 86.88 89 GLY A N 1
ATOM 625 C CA . GLY A 1 89 ? -5.258 6.821 -6.731 1.00 86.88 89 GLY A CA 1
ATOM 626 C C . GLY A 1 89 ? -4.271 7.967 -6.883 1.00 86.88 89 GLY A C 1
ATOM 627 O O . GLY A 1 89 ? -3.187 7.923 -6.253 1.00 86.88 89 GLY A O 1
#

InterPro domains:
  IPR000600 ROK family [PF00480] (14-88)
  IPR043129 ATPase, nucleotide binding domain [SSF53067] (9-88)

Radius 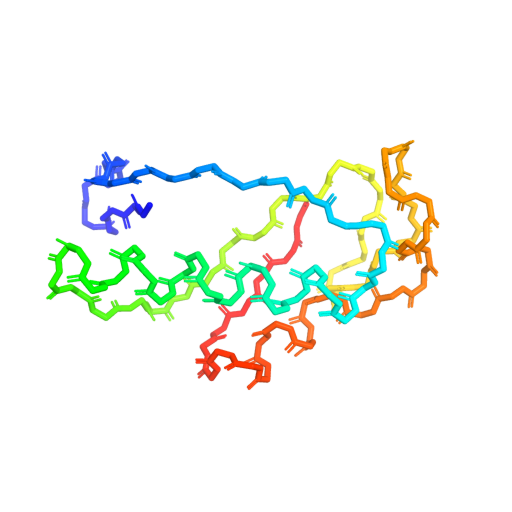of gyration: 13.0 Å; chains: 1; bounding box: 29×22×34 Å

Secondary structure (DSSP, 8-state):
-EETTTTEE------PPPSSHHHHHHHHHHHHHHHHHHHT-----EEE--SSEE-TTS-EEE-SS-GGGTT--HHHHHHHHHSS-EEE-

Sequence (89 aa):
MVEVATNEVVDREVSSSSDDGPTLVDTLANLVVGLGDRTGHEVAAVGLGVAGLAHRSGVVHYSPNLPGLSGFPIGPELQEALGVPVVVG

pLDDT: mean 94.36, std 3.11, range [86.5, 98.38]